Protein AF-A0A0H2SDP7-F1 (afdb_monomer)

Structure (mmCIF, N/CA/C/O backbone):
data_AF-A0A0H2SDP7-F1
#
_entry.id   AF-A0A0H2SDP7-F1
#
loop_
_atom_site.group_PDB
_atom_site.id
_atom_site.type_symbol
_atom_site.label_atom_id
_atom_site.label_alt_id
_atom_site.label_comp_id
_atom_site.label_asym_id
_atom_site.label_entity_id
_atom_site.label_seq_id
_atom_site.pdbx_PDB_ins_code
_atom_site.Cartn_x
_atom_site.Cartn_y
_atom_site.Cartn_z
_atom_site.occupancy
_atom_site.B_iso_or_equiv
_atom_site.auth_seq_id
_atom_site.auth_comp_id
_atom_site.auth_asym_id
_atom_site.auth_atom_id
_atom_site.pdbx_PDB_model_num
ATOM 1 N N . MET A 1 1 ? 6.231 -22.752 -23.449 1.00 52.59 1 MET A N 1
ATOM 2 C CA . MET A 1 1 ? 6.988 -21.833 -22.574 1.00 52.59 1 MET A CA 1
ATOM 3 C C . MET A 1 1 ? 6.747 -22.222 -21.124 1.00 52.59 1 MET A C 1
ATOM 5 O O . MET A 1 1 ? 5.592 -22.255 -20.687 1.00 52.59 1 MET A O 1
ATOM 9 N N . ASP A 1 2 ? 7.823 -22.593 -20.436 1.00 64.25 2 ASP A N 1
ATOM 10 C CA . ASP A 1 2 ? 7.833 -23.299 -19.152 1.00 64.25 2 ASP A CA 1
ATOM 11 C C . ASP A 1 2 ? 7.200 -22.506 -18.003 1.00 64.25 2 ASP A C 1
ATOM 13 O O . ASP A 1 2 ? 7.047 -21.284 -18.054 1.00 64.25 2 ASP A O 1
ATOM 17 N N . THR A 1 3 ? 6.810 -23.208 -16.939 1.00 60.09 3 THR A N 1
ATOM 18 C CA . THR A 1 3 ? 6.334 -22.647 -15.658 1.00 60.09 3 THR A CA 1
ATOM 19 C C . THR A 1 3 ? 7.301 -21.597 -15.103 1.00 60.09 3 THR A C 1
ATOM 21 O O . THR A 1 3 ? 6.887 -20.628 -14.470 1.00 60.09 3 THR A O 1
ATOM 24 N N . LEU A 1 4 ? 8.586 -21.758 -15.423 1.00 57.56 4 LEU A N 1
ATOM 25 C CA . LEU A 1 4 ? 9.672 -20.858 -15.074 1.00 57.56 4 LEU A CA 1
ATOM 26 C C . LEU A 1 4 ? 9.508 -19.459 -15.702 1.00 57.56 4 LEU A C 1
ATOM 28 O O . LEU A 1 4 ? 9.639 -18.458 -15.005 1.00 57.56 4 LEU A O 1
ATOM 32 N N . SER A 1 5 ? 9.128 -19.364 -16.981 1.00 61.47 5 SER A N 1
ATOM 33 C CA . SER A 1 5 ? 8.907 -18.074 -17.657 1.00 61.47 5 SER A CA 1
ATOM 34 C C . SER A 1 5 ? 7.741 -17.291 -17.042 1.00 61.47 5 SER A C 1
ATOM 36 O O . SER A 1 5 ? 7.801 -16.070 -16.935 1.00 61.47 5 SER A O 1
ATOM 38 N N . SER A 1 6 ? 6.705 -17.994 -16.571 1.00 62.19 6 SER A N 1
ATOM 39 C CA . SER A 1 6 ? 5.575 -17.381 -15.856 1.00 62.19 6 SER A CA 1
ATOM 40 C C . SER A 1 6 ? 5.957 -16.850 -14.479 1.00 62.19 6 SER A C 1
ATOM 42 O O . SER A 1 6 ? 5.416 -15.835 -14.049 1.00 62.19 6 SER A O 1
ATOM 44 N N . LEU A 1 7 ? 6.895 -17.516 -13.800 1.00 64.56 7 LEU A N 1
ATOM 45 C CA . LEU A 1 7 ? 7.408 -17.065 -12.511 1.00 64.56 7 LEU A CA 1
ATOM 46 C C . LEU A 1 7 ? 8.153 -15.730 -12.655 1.00 64.56 7 LEU A C 1
ATOM 48 O O . LEU A 1 7 ? 7.940 -14.820 -11.860 1.00 64.56 7 LEU A O 1
ATOM 52 N N . PHE A 1 8 ? 8.965 -15.589 -13.706 1.00 66.81 8 PHE A N 1
ATOM 53 C CA . PHE A 1 8 ? 9.693 -14.350 -13.991 1.00 66.81 8 PHE A CA 1
ATOM 54 C C . PHE A 1 8 ? 8.790 -13.228 -14.527 1.00 66.81 8 PHE A C 1
ATOM 56 O O . PHE A 1 8 ? 8.982 -12.065 -14.174 1.00 66.81 8 PHE A O 1
ATOM 63 N N . GLY A 1 9 ? 7.761 -13.556 -15.317 1.00 68.56 9 GLY A N 1
ATOM 64 C CA . GLY A 1 9 ? 6.824 -12.569 -15.866 1.00 68.56 9 GLY A CA 1
ATOM 65 C C . GLY A 1 9 ? 6.005 -11.805 -14.817 1.00 68.56 9 GLY A C 1
ATOM 66 O O . GLY A 1 9 ? 5.627 -10.657 -15.053 1.00 68.56 9 GLY A O 1
ATOM 67 N N . LEU A 1 10 ? 5.770 -12.395 -13.638 1.00 69.44 10 LEU A N 1
ATOM 68 C CA . LEU A 1 10 ? 5.036 -11.756 -12.535 1.00 69.44 10 LEU A CA 1
ATOM 69 C C . LEU A 1 10 ? 5.716 -10.475 -12.037 1.00 69.44 10 LEU A C 1
ATOM 71 O O . LEU A 1 10 ? 5.029 -9.497 -11.741 1.00 69.44 10 LEU A O 1
ATOM 75 N N . SER A 1 11 ? 7.049 -10.449 -11.997 1.00 74.00 11 SER A N 1
ATOM 76 C CA . SER A 1 11 ? 7.820 -9.275 -11.565 1.00 74.00 11 SER A CA 1
ATOM 77 C C . SER A 1 11 ? 7.610 -8.073 -12.492 1.00 74.00 11 SER A C 1
ATOM 79 O O . SER A 1 11 ? 7.574 -6.929 -12.040 1.00 74.00 11 SER A O 1
ATOM 81 N N . TYR A 1 12 ? 7.403 -8.331 -13.786 1.00 81.00 12 TYR A N 1
ATOM 82 C CA . TYR A 1 12 ? 7.201 -7.300 -14.806 1.00 81.00 12 TYR A CA 1
ATOM 83 C C . TYR A 1 12 ? 5.738 -6.904 -14.991 1.00 81.00 12 TYR A C 1
ATOM 85 O O . TYR A 1 12 ? 5.458 -5.837 -15.540 1.00 81.00 12 TYR A O 1
ATOM 93 N N . PHE A 1 13 ? 4.801 -7.714 -14.494 1.00 80.69 13 PHE A N 1
ATOM 94 C CA . PHE A 1 13 ? 3.366 -7.503 -14.670 1.00 80.69 13 PHE A CA 1
ATOM 95 C C . PHE A 1 13 ? 2.919 -6.098 -14.252 1.00 80.69 13 PHE A C 1
ATOM 97 O O . PHE A 1 13 ? 2.208 -5.431 -14.998 1.00 80.69 13 PHE A O 1
ATOM 104 N N . THR A 1 14 ? 3.386 -5.606 -13.103 1.00 80.19 14 THR A N 1
ATOM 105 C CA . THR A 1 14 ? 3.030 -4.271 -12.593 1.00 80.19 14 THR A CA 1
ATOM 106 C C . THR A 1 14 ? 3.442 -3.150 -13.545 1.00 80.19 14 THR A C 1
ATOM 108 O O . THR A 1 14 ? 2.721 -2.166 -13.686 1.00 80.19 14 THR A O 1
ATOM 111 N N . ILE A 1 15 ? 4.593 -3.284 -14.211 1.00 85.88 15 ILE A N 1
ATOM 112 C CA . ILE A 1 15 ? 5.050 -2.297 -15.191 1.00 85.88 15 ILE A CA 1
ATOM 113 C C . ILE A 1 15 ? 4.266 -2.444 -16.492 1.00 85.88 15 ILE A C 1
ATOM 115 O O . ILE A 1 15 ? 3.802 -1.441 -17.033 1.00 85.88 15 ILE A O 1
ATOM 119 N N . LEU A 1 16 ? 4.116 -3.668 -16.997 1.00 83.38 16 LEU A N 1
ATOM 120 C CA . LEU A 1 16 ? 3.513 -3.935 -18.303 1.00 83.38 16 LEU A CA 1
ATOM 121 C C . LEU A 1 16 ? 2.002 -3.673 -18.330 1.00 83.38 16 LEU A C 1
ATOM 123 O O . LEU A 1 16 ? 1.499 -3.140 -19.312 1.00 83.38 16 LEU A O 1
ATOM 127 N N . ASN A 1 17 ? 1.294 -3.970 -17.239 1.00 78.88 17 ASN A N 1
ATOM 128 C CA . ASN A 1 17 ? -0.156 -3.798 -17.104 1.00 78.88 17 ASN A CA 1
ATOM 129 C C . ASN A 1 17 ? -0.539 -2.472 -16.416 1.00 78.88 17 ASN A C 1
ATOM 131 O O . ASN A 1 17 ? -1.618 -2.341 -15.835 1.00 78.88 17 ASN A O 1
ATOM 135 N N . ARG A 1 18 ? 0.364 -1.484 -16.409 1.00 82.06 18 ARG A N 1
ATOM 136 C CA . ARG A 1 18 ? 0.078 -0.171 -15.820 1.00 82.06 18 ARG A CA 1
ATOM 137 C C . ARG A 1 18 ? -0.846 0.636 -16.726 1.00 82.06 18 ARG A C 1
ATOM 139 O O . ARG A 1 18 ? -0.696 0.623 -17.944 1.00 82.06 18 ARG A O 1
ATOM 146 N N . ASN A 1 19 ? -1.708 1.450 -16.127 1.00 76.62 19 ASN A N 1
ATOM 147 C CA . ASN A 1 19 ? -2.508 2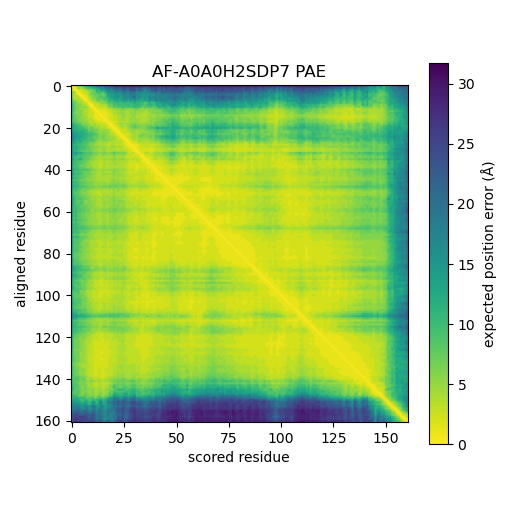.410 -16.881 1.00 76.62 19 ASN A CA 1
ATOM 148 C C . ASN A 1 19 ? -1.601 3.463 -17.543 1.00 76.62 19 ASN A C 1
ATOM 150 O O . ASN A 1 19 ? -0.971 4.282 -16.866 1.00 76.62 19 ASN A O 1
ATOM 154 N N . ILE A 1 20 ? -1.542 3.444 -18.874 1.00 78.50 20 ILE A N 1
ATOM 155 C CA . ILE A 1 20 ? -0.830 4.427 -19.695 1.00 78.50 20 ILE A CA 1
ATOM 156 C C . ILE A 1 20 ? -1.867 5.416 -20.239 1.00 78.50 20 ILE A C 1
ATOM 158 O O . ILE A 1 20 ? -2.907 5.001 -20.735 1.00 78.50 20 ILE A O 1
ATOM 162 N N . LYS A 1 21 ? -1.589 6.725 -20.141 1.00 79.25 21 LYS A N 1
ATOM 163 C CA . LYS A 1 21 ? -2.467 7.826 -20.605 1.00 79.25 21 LYS A CA 1
ATOM 164 C C . LYS A 1 21 ? -3.827 7.963 -19.891 1.00 79.25 21 LYS A C 1
ATOM 166 O O . LYS A 1 21 ? -4.675 8.701 -20.372 1.00 79.25 21 LYS A O 1
ATOM 171 N N . VAL A 1 22 ? -4.017 7.331 -18.735 1.00 80.44 22 VAL A N 1
ATOM 172 C CA . VAL A 1 22 ? -5.203 7.540 -17.881 1.00 80.44 22 VAL A CA 1
ATOM 173 C C . VAL A 1 22 ? -4.889 8.586 -16.819 1.00 80.44 22 VAL A C 1
ATOM 175 O O . VAL A 1 22 ? -3.779 8.598 -16.257 1.00 80.44 22 VAL A O 1
ATOM 178 N N . ASN A 1 23 ? -5.843 9.471 -16.527 1.00 75.38 23 ASN A N 1
ATOM 179 C CA . ASN A 1 23 ? -5.629 10.427 -15.458 1.00 75.38 23 ASN A CA 1
ATOM 180 C C . ASN A 1 23 ? -5.630 9.732 -14.088 1.00 75.38 23 ASN A C 1
ATOM 182 O O . ASN A 1 23 ? -6.371 8.783 -13.845 1.00 75.38 23 ASN A O 1
ATOM 186 N N . LEU A 1 24 ? -4.797 10.206 -13.157 1.00 70.00 24 LEU A N 1
ATOM 187 C CA . LEU A 1 24 ? -4.716 9.626 -11.815 1.00 70.00 24 LEU A CA 1
ATOM 188 C C . LEU A 1 24 ? -6.081 9.619 -11.120 1.00 70.00 24 LEU A C 1
ATOM 190 O O . LEU A 1 24 ? -6.432 8.600 -10.531 1.00 70.00 24 LEU A O 1
ATOM 194 N N . TYR A 1 25 ? -6.853 10.702 -11.258 1.00 71.31 25 TYR A N 1
ATOM 195 C CA . TYR A 1 25 ? -8.192 10.825 -10.676 1.00 71.31 25 TYR A CA 1
ATOM 196 C C . TYR A 1 25 ? -9.240 9.900 -11.313 1.00 71.31 25 TYR A C 1
ATOM 198 O O . TYR A 1 25 ? -10.263 9.639 -10.694 1.00 71.31 25 TYR A O 1
ATOM 206 N N . GLU A 1 26 ? -8.998 9.396 -12.527 1.00 78.56 26 GLU A N 1
ATOM 207 C CA . GLU A 1 26 ? -9.864 8.396 -13.176 1.00 78.56 26 GLU A CA 1
ATOM 208 C C . GLU A 1 26 ? -9.512 6.985 -12.701 1.00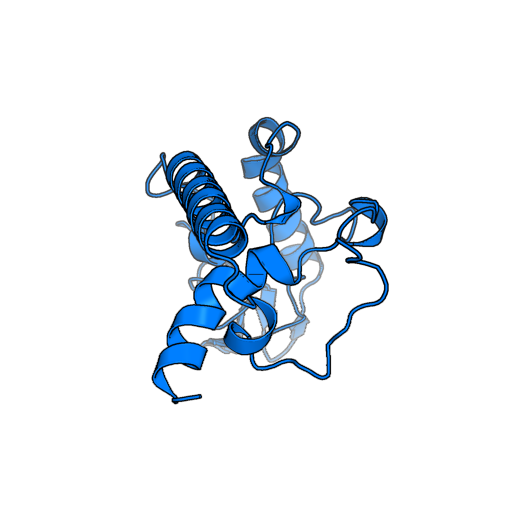 78.56 26 GLU A C 1
ATOM 210 O O . GLU A 1 26 ? -10.367 6.111 -12.627 1.00 78.56 26 GLU A O 1
ATOM 215 N N . SER A 1 27 ? -8.237 6.761 -12.372 1.00 77.81 27 SER A N 1
ATOM 216 C CA . SER A 1 27 ? -7.726 5.449 -11.969 1.00 77.81 27 SER A CA 1
ATOM 217 C C . SER A 1 27 ? -7.788 5.176 -10.465 1.00 77.81 27 SER A C 1
ATOM 219 O O . SER A 1 27 ? -7.658 4.023 -10.058 1.00 77.81 27 SER A O 1
ATOM 221 N N . LYS A 1 28 ? -7.920 6.217 -9.633 1.00 80.69 28 LYS A N 1
ATOM 222 C CA . LYS A 1 28 ? -7.876 6.111 -8.171 1.00 80.69 28 LYS A CA 1
ATOM 223 C C . LYS A 1 28 ? -8.913 7.017 -7.509 1.00 80.69 28 LYS A C 1
ATOM 225 O O . LYS A 1 28 ? -9.109 8.143 -7.966 1.00 80.69 28 LYS A O 1
ATOM 230 N N . PRO A 1 29 ? -9.517 6.578 -6.392 1.00 88.00 29 PRO A N 1
ATOM 231 C CA . PRO A 1 29 ? -10.399 7.430 -5.612 1.00 88.00 29 PRO A CA 1
ATOM 232 C C . PRO A 1 29 ? -9.632 8.636 -5.055 1.00 88.00 29 PRO A C 1
ATOM 234 O O . PRO A 1 29 ? -8.503 8.511 -4.575 1.00 88.00 29 PRO A O 1
ATOM 237 N N . SER A 1 30 ? -10.270 9.807 -5.066 1.00 88.00 30 SER A N 1
ATOM 238 C CA . SER A 1 30 ? -9.659 11.078 -4.644 1.00 88.00 30 SER A CA 1
ATOM 239 C C . SER A 1 30 ? -9.100 11.029 -3.216 1.00 88.00 30 SER A C 1
ATOM 241 O O . SER A 1 30 ? -8.050 11.607 -2.929 1.00 88.00 30 SER A O 1
ATOM 243 N N . PHE A 1 31 ? -9.750 10.272 -2.332 1.00 90.38 31 PHE A N 1
ATOM 244 C CA . PHE A 1 31 ? -9.344 10.092 -0.941 1.00 90.38 31 PHE A CA 1
ATOM 245 C C . PHE A 1 31 ? -8.209 9.068 -0.731 1.00 90.38 31 PHE A C 1
ATOM 247 O O . PHE A 1 31 ? -7.724 8.964 0.389 1.00 90.38 31 PHE A O 1
ATOM 254 N N . LEU A 1 32 ? -7.734 8.347 -1.758 1.00 90.00 32 LEU A N 1
ATOM 255 C CA . LEU A 1 32 ? -6.555 7.455 -1.707 1.00 90.00 32 LEU A CA 1
ATOM 256 C C . LEU A 1 32 ? -5.721 7.581 -2.995 1.00 90.00 32 LEU A C 1
ATOM 258 O O . LEU A 1 32 ? -5.494 6.629 -3.738 1.00 90.00 32 LEU A O 1
ATOM 262 N N . SER A 1 33 ? -5.243 8.795 -3.266 1.00 82.19 33 SER A N 1
ATOM 263 C CA . SER A 1 33 ? -4.641 9.136 -4.565 1.00 82.19 33 SER A CA 1
ATOM 264 C C . SER A 1 33 ? -3.191 8.656 -4.760 1.00 82.19 33 SER A C 1
ATOM 266 O O . SER A 1 33 ? -2.712 8.559 -5.891 1.00 82.19 33 SER A O 1
ATOM 268 N N . PHE A 1 34 ? -2.450 8.379 -3.683 1.00 84.62 34 PHE A N 1
ATOM 269 C CA . PHE A 1 34 ? -0.980 8.366 -3.740 1.00 84.62 34 PHE A CA 1
ATOM 270 C C . PHE A 1 34 ? -0.325 6.998 -3.932 1.00 84.62 34 PHE A C 1
ATOM 272 O O . PHE A 1 34 ? 0.749 6.918 -4.527 1.00 84.62 34 PHE A O 1
ATOM 279 N N . THR A 1 35 ? -0.938 5.923 -3.444 1.00 89.62 35 THR A N 1
ATOM 280 C CA . THR A 1 35 ? -0.307 4.594 -3.362 1.00 89.62 35 THR A CA 1
ATOM 281 C C . THR A 1 35 ? -1.217 3.508 -3.931 1.00 89.62 35 THR A C 1
ATOM 283 O O . THR A 1 35 ? -2.324 3.809 -4.377 1.00 89.62 35 THR A O 1
ATOM 286 N N . GLY A 1 36 ? -0.742 2.265 -4.012 1.00 84.31 36 GLY A N 1
ATOM 287 C CA . GLY A 1 36 ? -1.520 1.103 -4.457 1.00 84.31 36 GLY A CA 1
ATOM 288 C C . GLY A 1 36 ? -2.399 0.483 -3.366 1.00 84.31 36 GLY A C 1
ATOM 289 O O . GLY A 1 36 ? -2.716 -0.700 -3.447 1.00 84.31 36 GLY A O 1
ATOM 290 N N . THR A 1 37 ? -2.734 1.235 -2.314 1.00 91.50 37 THR A N 1
ATOM 291 C CA . THR A 1 37 ? -3.538 0.725 -1.200 1.00 91.50 37 THR A CA 1
ATOM 292 C C . THR A 1 37 ? -5.004 0.547 -1.605 1.00 91.50 37 THR A C 1
ATOM 294 O O . THR A 1 37 ? -5.544 1.360 -2.352 1.00 91.50 37 THR A O 1
ATOM 297 N N . CYS A 1 38 ? -5.650 -0.506 -1.103 1.00 90.75 38 CYS A N 1
ATOM 298 C CA . CYS A 1 38 ? -7.086 -0.736 -1.285 1.00 90.75 38 CYS A CA 1
ATOM 299 C C . CYS A 1 38 ? -7.927 0.252 -0.465 1.00 90.75 38 CYS A C 1
ATOM 301 O O . CYS A 1 38 ? -7.426 0.871 0.479 1.00 90.75 38 CYS A O 1
ATOM 303 N N . VAL A 1 39 ? -9.219 0.359 -0.779 1.00 93.56 39 VAL A N 1
ATOM 304 C CA . VAL A 1 39 ? -10.175 1.060 0.085 1.00 93.56 39 VAL A CA 1
ATOM 305 C C . VAL A 1 39 ? -10.448 0.170 1.308 1.00 93.56 39 VAL A C 1
ATOM 307 O O . VAL A 1 39 ? -10.808 -0.998 1.140 1.00 93.56 39 VAL A O 1
ATOM 310 N N . PRO A 1 40 ? -10.262 0.659 2.551 1.00 94.56 40 PRO A N 1
ATOM 311 C CA . PRO A 1 40 ? -10.622 -0.104 3.746 1.00 94.56 40 PRO A CA 1
ATOM 312 C C . PRO A 1 40 ? -12.073 -0.597 3.684 1.00 94.56 40 PRO A C 1
ATOM 314 O O . PRO A 1 40 ? -12.985 0.203 3.487 1.00 94.56 40 PRO A O 1
ATOM 317 N N . GLY A 1 41 ? -12.274 -1.907 3.846 1.00 92.62 41 GLY A N 1
ATOM 318 C CA . GLY A 1 41 ? -13.579 -2.561 3.712 1.00 92.62 41 GLY A CA 1
ATOM 319 C C . GLY A 1 41 ? -13.778 -3.344 2.407 1.00 92.62 41 GLY A C 1
ATOM 320 O O . GLY A 1 41 ? -14.650 -4.203 2.370 1.00 92.62 41 GLY A O 1
ATOM 321 N N . GLU A 1 42 ? -12.954 -3.139 1.366 1.00 92.75 42 GLU A N 1
ATOM 322 C CA . GLU A 1 42 ? -12.952 -4.017 0.172 1.00 92.75 42 GLU A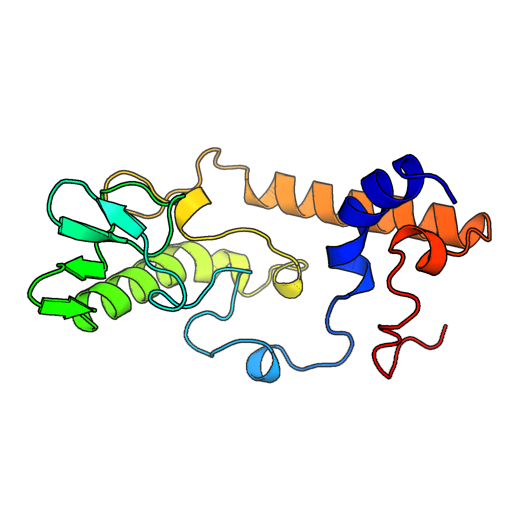 CA 1
ATOM 323 C C . GLU A 1 42 ? -12.479 -5.437 0.500 1.00 92.75 42 GLU A C 1
ATOM 325 O O . GLU A 1 42 ? -12.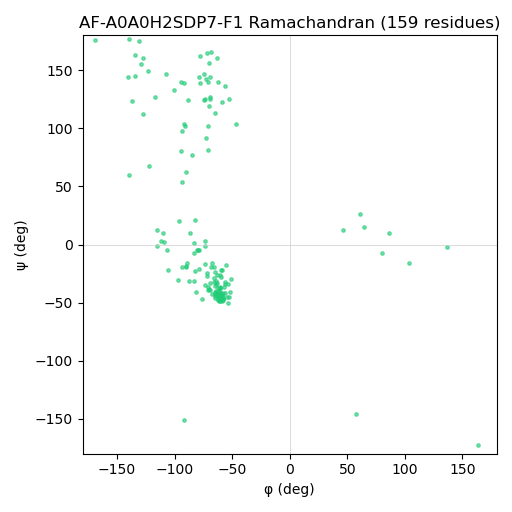907 -6.418 -0.106 1.00 92.75 42 GLU A O 1
ATOM 330 N N . LYS A 1 43 ? -11.573 -5.535 1.473 1.00 93.94 43 LYS A N 1
ATOM 331 C CA . LYS A 1 43 ? -11.176 -6.771 2.138 1.00 93.94 43 LYS A CA 1
ATOM 332 C C . LYS A 1 43 ? -11.407 -6.592 3.630 1.00 93.94 43 LYS A C 1
ATOM 334 O O . LYS A 1 43 ? -11.332 -5.476 4.148 1.00 93.94 43 LYS A O 1
ATOM 339 N N . ILE A 1 44 ? -11.709 -7.697 4.299 1.00 95.38 44 ILE A N 1
ATOM 340 C CA . ILE A 1 44 ? -11.963 -7.725 5.734 1.00 95.38 44 ILE A CA 1
ATOM 341 C C . ILE A 1 44 ? -11.253 -8.948 6.301 1.00 95.38 44 ILE A C 1
ATOM 343 O O . ILE A 1 44 ? -11.484 -10.070 5.853 1.00 95.38 44 ILE A O 1
ATOM 347 N N . ALA A 1 45 ? -10.381 -8.714 7.274 1.00 97.00 45 ALA A N 1
ATOM 348 C CA . ALA A 1 45 ? -9.869 -9.751 8.158 1.00 97.00 45 ALA A CA 1
ATOM 349 C C . ALA A 1 45 ? -10.487 -9.571 9.541 1.00 97.00 45 ALA A C 1
ATOM 351 O O . ALA A 1 45 ? -10.760 -8.445 9.951 1.00 97.00 45 ALA A O 1
ATOM 352 N N . ILE A 1 46 ? -10.713 -10.677 10.241 1.00 97.12 46 ILE A N 1
ATOM 353 C CA . ILE A 1 46 ? -11.368 -10.689 11.548 1.00 97.12 46 ILE A CA 1
ATOM 354 C C . ILE A 1 46 ? -10.364 -11.225 12.563 1.00 97.12 46 ILE A C 1
ATOM 356 O O . ILE A 1 46 ? -9.773 -12.285 12.344 1.00 97.12 46 ILE A O 1
ATOM 360 N N . SER A 1 47 ? -10.143 -10.488 13.647 1.00 96.12 47 SER A N 1
ATOM 361 C CA . SER A 1 47 ? -9.327 -10.952 14.767 1.00 96.12 47 SER A CA 1
ATOM 362 C C . SER A 1 47 ? -10.115 -11.942 15.648 1.00 96.12 47 SER A C 1
ATOM 364 O O . SER A 1 47 ? -11.347 -11.956 15.621 1.00 96.12 47 SER A O 1
ATOM 366 N N . PRO A 1 48 ? -9.448 -12.739 16.503 1.00 95.31 48 PRO A N 1
ATOM 367 C CA . PRO A 1 48 ? -10.142 -13.598 17.468 1.00 95.31 48 PRO A CA 1
ATOM 368 C C . PRO A 1 48 ? -11.035 -12.842 18.467 1.00 95.31 48 PRO A C 1
ATOM 370 O O . PRO A 1 48 ? -11.945 -13.442 19.030 1.00 95.31 48 PRO A O 1
ATOM 373 N N . SER A 1 49 ? -10.786 -11.545 18.690 1.00 95.75 49 SER A N 1
ATOM 374 C CA . SER A 1 49 ? -11.623 -10.675 19.529 1.00 95.75 49 SER A CA 1
ATOM 375 C C . SER A 1 49 ? -12.880 -10.167 18.819 1.00 95.75 49 SER A C 1
ATOM 377 O O . SER A 1 49 ? -13.697 -9.514 19.458 1.00 95.75 49 SER A O 1
ATOM 379 N N . GLY A 1 50 ? -13.051 -10.460 17.525 1.00 97.06 50 GLY A N 1
ATOM 380 C CA . GLY A 1 50 ? -14.171 -9.965 16.727 1.00 97.06 50 GLY A CA 1
ATOM 381 C C . GLY A 1 50 ? -13.935 -8.583 16.112 1.00 97.06 50 GLY A C 1
ATOM 382 O O . GLY A 1 50 ? -14.863 -8.007 15.547 1.00 97.06 50 GLY A O 1
ATOM 383 N N . ASP A 1 51 ? -12.713 -8.046 16.171 1.00 98.00 51 ASP A N 1
ATOM 384 C CA . ASP A 1 51 ? -12.372 -6.784 15.512 1.00 98.00 51 ASP A CA 1
ATOM 385 C C . ASP A 1 51 ? -12.156 -6.995 14.010 1.00 98.00 51 ASP A C 1
ATOM 387 O O . ASP A 1 51 ? -11.529 -7.962 13.569 1.00 98.00 51 ASP A O 1
ATOM 391 N N . LEU A 1 52 ? -12.664 -6.061 13.206 1.00 98.19 52 LEU A N 1
ATOM 392 C CA . LEU A 1 52 ? -12.482 -6.057 11.757 1.00 98.19 52 LEU A CA 1
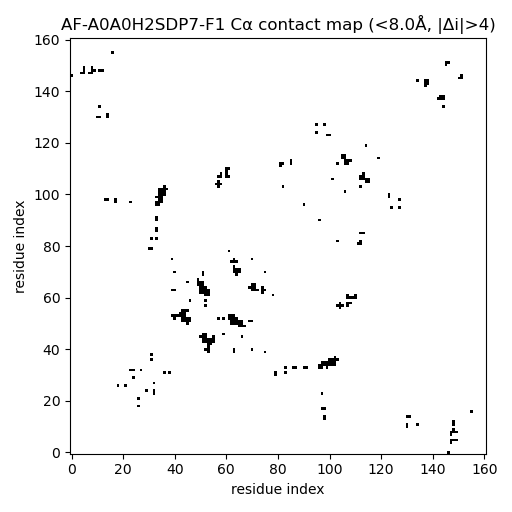ATOM 393 C C . LEU A 1 52 ? -11.249 -5.233 11.385 1.00 98.19 52 LEU A C 1
ATOM 395 O O . LEU A 1 52 ? -11.061 -4.128 11.888 1.00 98.19 52 LEU A O 1
ATOM 399 N N . HIS A 1 53 ? -10.460 -5.714 10.429 1.00 96.88 53 HIS A N 1
ATOM 400 C CA . HIS A 1 53 ? -9.258 -5.063 9.907 1.00 96.88 53 HIS A CA 1
ATOM 401 C C . HIS A 1 53 ? -9.282 -4.992 8.374 1.00 96.88 53 HIS A C 1
ATOM 403 O O . HIS A 1 53 ? -9.906 -5.823 7.717 1.00 96.88 53 HIS A O 1
ATOM 409 N N . CYS A 1 54 ? -8.563 -4.023 7.789 1.00 94.88 54 CYS A N 1
ATOM 410 C CA . CYS A 1 54 ? -8.533 -3.793 6.334 1.00 94.88 54 CYS A CA 1
ATOM 411 C C . CYS A 1 54 ? -8.104 -5.016 5.507 1.00 94.88 54 CYS A C 1
ATOM 413 O O . CYS A 1 54 ? -8.489 -5.140 4.349 1.00 94.88 54 CYS A O 1
ATOM 415 N N . CYS A 1 55 ? -7.232 -5.862 6.054 1.00 95.88 55 CYS A N 1
ATOM 416 C CA . CYS A 1 55 ? -6.805 -7.131 5.469 1.00 95.88 55 CYS A CA 1
ATOM 417 C C . CYS A 1 55 ? -6.021 -7.940 6.508 1.00 95.88 55 CYS A C 1
ATOM 419 O O . CYS A 1 55 ? -5.719 -7.450 7.591 1.00 95.88 55 CYS A O 1
ATOM 421 N N . GLU A 1 56 ? -5.629 -9.158 6.154 1.00 95.44 56 GLU A N 1
ATOM 422 C CA . GLU A 1 56 ? -4.861 -10.076 6.998 1.00 95.44 56 GLU A CA 1
ATOM 423 C C . GLU A 1 56 ? -3.427 -9.607 7.286 1.00 95.44 56 GLU A C 1
ATOM 425 O O . GLU A 1 56 ? -2.763 -10.135 8.172 1.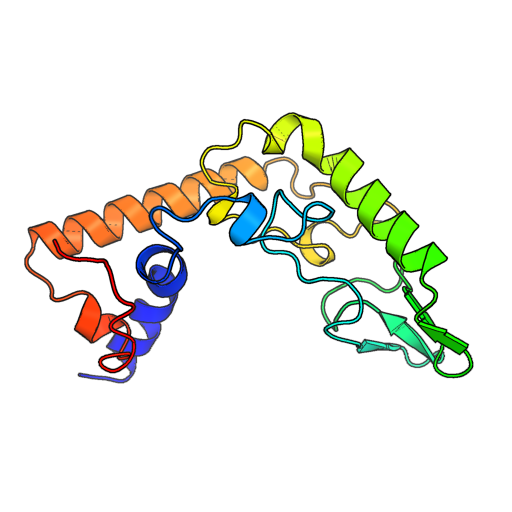00 95.44 56 GLU A O 1
ATOM 430 N N . LYS A 1 57 ? -2.928 -8.633 6.516 1.00 94.50 57 LYS A N 1
ATOM 431 C CA . LYS A 1 57 ? -1.538 -8.162 6.595 1.00 94.50 57 LYS A CA 1
ATOM 432 C C . LYS A 1 57 ? -1.351 -6.964 7.516 1.00 94.50 57 LYS A C 1
ATOM 434 O O . LYS A 1 57 ? -0.217 -6.661 7.871 1.00 94.50 57 LYS A O 1
ATOM 439 N N . ILE A 1 58 ? -2.419 -6.226 7.823 1.00 94.25 58 ILE A N 1
ATOM 440 C CA . ILE A 1 58 ? -2.319 -5.066 8.710 1.00 94.25 58 ILE A CA 1
ATOM 441 C C . ILE A 1 58 ? -2.262 -5.547 10.159 1.00 94.25 58 ILE A C 1
ATOM 443 O O . ILE A 1 58 ? -2.896 -6.536 10.516 1.00 94.25 58 ILE A O 1
ATOM 447 N N . ASN A 1 59 ? -1.495 -4.852 10.995 1.00 92.44 59 ASN A N 1
ATOM 448 C CA . ASN A 1 59 ? -1.453 -5.174 12.414 1.00 92.44 59 ASN A CA 1
ATOM 449 C C . ASN A 1 59 ? -2.794 -4.843 13.108 1.00 92.44 59 ASN A C 1
ATOM 451 O O . ASN A 1 59 ? -3.632 -4.102 12.583 1.00 92.44 59 ASN A O 1
ATOM 455 N N . TYR A 1 60 ? -2.973 -5.361 14.323 1.00 93.31 60 TYR A N 1
ATOM 456 C CA . TYR A 1 60 ? -4.228 -5.228 15.067 1.00 93.31 60 TYR A CA 1
ATOM 457 C C . TYR A 1 60 ? -4.490 -3.827 15.652 1.00 93.31 60 TYR A C 1
ATOM 459 O O . TYR A 1 60 ? -5.559 -3.589 16.204 1.00 93.31 60 TYR A O 1
ATOM 467 N N . ASN A 1 61 ? -3.578 -2.862 15.481 1.00 94.38 61 ASN A N 1
ATOM 468 C CA . ASN A 1 61 ? -3.737 -1.500 16.008 1.00 94.38 61 ASN A CA 1
ATOM 469 C C . ASN A 1 61 ? -4.665 -0.618 15.154 1.00 94.38 61 ASN A C 1
ATOM 471 O O . ASN A 1 61 ? -4.949 0.521 15.524 1.00 94.38 61 ASN A O 1
ATOM 475 N N . PHE A 1 62 ? -5.135 -1.123 14.009 1.00 95.38 62 PHE A N 1
ATOM 476 C CA . PHE A 1 62 ? -5.996 -0.392 13.074 1.00 95.38 62 PHE A CA 1
ATOM 477 C C . PHE A 1 62 ? -7.323 -1.130 12.830 1.00 95.38 62 PHE A C 1
ATOM 479 O O . PHE A 1 62 ? -7.552 -1.633 11.724 1.00 95.38 62 PHE A O 1
ATOM 486 N N . PRO A 1 63 ? -8.204 -1.240 13.840 1.00 96.31 63 PRO A N 1
ATOM 487 C CA . PRO A 1 63 ? -9.534 -1.793 13.638 1.00 96.31 63 PRO A CA 1
ATOM 488 C C . PRO A 1 63 ? -10.411 -0.821 12.835 1.00 96.31 63 PRO A C 1
ATOM 490 O O . PRO A 1 63 ? -10.403 0.392 13.059 1.00 96.31 63 PRO A O 1
ATOM 493 N N . ILE A 1 64 ? -11.206 -1.367 11.920 1.00 97.44 64 ILE A N 1
ATOM 494 C CA . ILE A 1 64 ? -12.174 -0.646 11.080 1.00 97.44 64 ILE A CA 1
ATOM 495 C C . ILE A 1 64 ? -13.626 -0.933 11.466 1.00 97.44 64 ILE A C 1
ATOM 497 O O . ILE A 1 64 ? -14.533 -0.443 10.804 1.00 97.44 64 ILE A O 1
ATOM 501 N N . GLY A 1 65 ? -13.861 -1.730 12.507 1.00 97.69 65 GLY A N 1
ATOM 502 C CA . GLY A 1 65 ? -15.195 -2.177 12.897 1.00 97.69 65 GLY A CA 1
ATOM 503 C C . GLY A 1 65 ? -15.153 -3.372 13.843 1.00 97.69 65 GLY A C 1
ATOM 504 O O . GLY A 1 65 ? -14.067 -3.765 14.269 1.00 97.69 65 GLY A O 1
ATOM 505 N N . THR A 1 66 ? -16.315 -3.952 14.136 1.00 98.19 66 THR A N 1
ATOM 506 C CA . THR A 1 66 ? -16.451 -5.211 14.897 1.00 98.19 66 THR A CA 1
ATOM 507 C C . THR A 1 66 ? -17.455 -6.142 14.219 1.00 98.19 66 THR A C 1
ATOM 509 O O . THR A 1 66 ? -18.235 -5.699 13.381 1.00 98.19 66 THR A O 1
ATOM 512 N N . VAL A 1 67 ? -17.473 -7.432 14.551 1.00 97.88 67 VAL A N 1
ATOM 513 C CA . VAL A 1 67 ? -18.450 -8.380 13.983 1.00 97.88 67 VAL A CA 1
ATOM 514 C C . VAL A 1 67 ? -19.898 -8.070 14.384 1.00 97.88 67 VAL A C 1
ATOM 516 O O . VAL A 1 67 ? -20.817 -8.423 13.651 1.00 97.88 67 VAL A O 1
ATOM 519 N N . GLU A 1 68 ? -20.113 -7.372 15.501 1.00 97.69 68 GLU A N 1
ATOM 520 C CA . GLU A 1 68 ? -21.438 -6.985 16.002 1.00 97.69 68 GLU A CA 1
ATOM 521 C C . GLU A 1 68 ? -21.985 -5.736 15.308 1.00 97.69 68 GLU A C 1
ATOM 523 O O . GLU A 1 68 ? -23.175 -5.657 15.015 1.00 97.69 68 GLU A O 1
ATOM 528 N N . THR A 1 69 ? -21.123 -4.742 15.069 1.00 97.00 69 THR A N 1
ATOM 529 C CA . THR A 1 69 ? -21.519 -3.428 14.521 1.00 97.00 69 THR A CA 1
ATOM 530 C C . THR A 1 69 ? -21.121 -3.229 13.061 1.00 97.00 69 THR A C 1
ATOM 532 O O . THR A 1 69 ? -21.506 -2.244 12.434 1.00 97.00 69 THR A O 1
ATOM 535 N N . TRP A 1 70 ? -20.391 -4.194 12.504 1.00 96.31 70 TRP A N 1
ATOM 536 C CA . TRP A 1 70 ? -19.770 -4.149 11.191 1.00 96.31 70 TRP A CA 1
ATOM 537 C C . TRP A 1 70 ? -18.807 -2.963 11.031 1.00 96.31 70 TRP A C 1
ATOM 539 O O . TRP A 1 70 ? -18.075 -2.616 11.959 1.00 96.31 70 TRP A O 1
ATOM 549 N N . LEU A 1 71 ? -18.726 -2.395 9.827 1.00 97.44 71 LEU A N 1
ATOM 550 C CA . LEU A 1 71 ? -17.794 -1.325 9.483 1.00 97.44 71 LEU A CA 1
ATOM 551 C C . LEU A 1 71 ? -18.146 -0.007 10.187 1.00 97.44 71 LEU A C 1
ATOM 553 O O . LEU A 1 71 ? -19.227 0.551 10.013 1.00 97.44 71 LEU A O 1
ATOM 557 N N . ASP A 1 72 ? -17.168 0.548 10.897 1.00 97.88 72 ASP A N 1
ATOM 558 C CA . ASP A 1 72 ? -17.212 1.887 11.471 1.00 97.88 72 ASP A CA 1
ATOM 559 C C . ASP A 1 72 ? -16.573 2.878 10.487 1.00 97.88 72 ASP A C 1
ATOM 561 O O . ASP A 1 72 ? -15.350 3.057 10.421 1.00 97.88 72 ASP A O 1
ATOM 565 N N . TYR A 1 73 ? -17.421 3.555 9.711 1.00 96.56 73 TYR A N 1
ATOM 566 C CA . TYR A 1 73 ? -16.984 4.537 8.717 1.00 96.56 73 TYR A CA 1
ATOM 567 C C . TYR A 1 73 ? -16.192 5.702 9.321 1.00 96.56 73 TYR A C 1
ATOM 569 O O . TYR A 1 73 ? -15.310 6.246 8.654 1.00 96.56 73 TYR A O 1
ATOM 577 N N . SER A 1 74 ? -16.437 6.056 10.587 1.00 97.12 74 SER A N 1
ATOM 578 C CA . SER A 1 74 ? -15.678 7.113 11.263 1.00 97.12 74 SER A CA 1
ATOM 579 C C . SER A 1 74 ? -14.248 6.660 11.559 1.00 97.12 74 SER A C 1
ATOM 581 O O . SER A 1 74 ? -13.305 7.442 11.405 1.00 97.12 74 SER A O 1
ATOM 583 N N . LYS A 1 75 ? -14.049 5.395 11.955 1.00 96.00 75 LYS A N 1
ATOM 584 C CA . LYS A 1 75 ? -12.704 4.804 12.093 1.00 96.00 75 LYS A CA 1
ATOM 585 C C . LYS A 1 75 ? -11.997 4.711 10.745 1.00 96.00 75 LYS A C 1
ATOM 587 O O . LYS A 1 75 ? -10.836 5.109 10.646 1.00 96.00 75 LYS A O 1
ATOM 592 N N . ILE A 1 76 ? -12.698 4.262 9.704 1.00 96.69 76 ILE A N 1
ATOM 593 C CA . ILE A 1 76 ? -12.150 4.170 8.343 1.00 96.69 76 ILE A CA 1
ATOM 594 C C . ILE A 1 76 ? -11.682 5.542 7.848 1.00 96.69 76 ILE A C 1
ATOM 596 O O . ILE A 1 76 ? -10.544 5.682 7.395 1.00 96.69 76 ILE A O 1
ATOM 600 N N . GLU A 1 77 ? -12.515 6.574 7.983 1.00 96.38 77 GLU A N 1
ATOM 601 C CA . GLU A 1 77 ? -12.164 7.931 7.568 1.00 96.38 77 GLU A CA 1
ATOM 602 C C . GLU A 1 77 ? -10.926 8.445 8.320 1.00 96.38 77 GLU A C 1
ATOM 604 O O . GLU A 1 77 ? -10.015 9.012 7.710 1.00 96.38 77 GLU A O 1
ATOM 609 N N . LYS A 1 78 ? -10.846 8.204 9.637 1.00 95.69 78 LYS A N 1
ATOM 610 C CA . LYS A 1 78 ? -9.672 8.560 10.449 1.00 95.69 78 LYS A CA 1
ATOM 611 C C . LYS A 1 78 ? -8.406 7.865 9.950 1.00 95.69 78 LYS A C 1
ATOM 613 O O . LYS A 1 78 ? -7.380 8.528 9.806 1.00 95.69 78 LYS A O 1
ATOM 618 N N . ILE A 1 79 ? -8.474 6.569 9.648 1.00 95.50 79 ILE A N 1
ATOM 619 C CA . ILE A 1 79 ? -7.344 5.794 9.117 1.00 95.50 79 ILE A CA 1
ATOM 620 C C . ILE A 1 79 ? -6.872 6.370 7.779 1.00 95.50 79 ILE A C 1
ATOM 622 O O . ILE A 1 79 ? -5.682 6.638 7.608 1.00 95.50 79 ILE A O 1
ATOM 626 N N . ILE A 1 80 ? -7.800 6.635 6.857 1.00 95.81 80 ILE A N 1
ATOM 627 C CA . ILE A 1 80 ? -7.492 7.220 5.545 1.00 95.81 80 ILE A CA 1
ATOM 628 C C . ILE A 1 80 ? -6.842 8.601 5.707 1.00 95.81 80 ILE A C 1
ATOM 630 O O . ILE A 1 80 ? -5.826 8.889 5.071 1.00 95.81 80 ILE A O 1
ATOM 634 N N . LYS A 1 81 ? -7.382 9.455 6.587 1.00 94.94 81 LYS A N 1
ATOM 635 C CA . LYS A 1 81 ? -6.820 10.785 6.865 1.00 94.94 81 LYS A CA 1
ATOM 636 C C . LYS A 1 81 ? -5.403 10.696 7.427 1.00 94.94 81 LYS A C 1
ATOM 638 O O . LYS A 1 81 ? -4.523 11.363 6.884 1.00 94.94 81 LYS A O 1
ATOM 643 N N . LYS A 1 82 ? -5.165 9.857 8.441 1.00 94.31 82 LYS A N 1
ATOM 644 C CA . LYS A 1 82 ? -3.827 9.647 9.024 1.00 94.31 82 LYS A CA 1
ATOM 645 C C . LYS A 1 82 ? -2.825 9.165 7.974 1.00 94.31 82 LYS A C 1
ATOM 647 O O . LYS A 1 82 ? -1.734 9.717 7.849 1.00 94.31 82 LYS A O 1
ATOM 652 N N . TYR A 1 83 ? -3.218 8.181 7.167 1.00 95.25 83 TYR A N 1
ATOM 653 C CA . TYR A 1 83 ? -2.378 7.637 6.101 1.00 95.25 83 TYR A CA 1
ATOM 654 C C . TYR A 1 83 ? -2.007 8.699 5.062 1.00 95.25 83 TYR A C 1
ATOM 656 O O . TYR A 1 83 ? -0.834 8.890 4.738 1.00 95.25 83 TYR A O 1
ATOM 664 N N . ASN A 1 84 ? -2.997 9.454 4.580 1.00 93.50 84 ASN A N 1
ATOM 665 C CA . ASN A 1 84 ? -2.764 10.526 3.620 1.00 93.50 84 ASN A CA 1
ATOM 666 C C . ASN A 1 84 ? -1.895 11.637 4.203 1.00 93.50 84 ASN A C 1
ATOM 668 O O . ASN A 1 84 ? -0.993 12.110 3.519 1.00 93.50 84 ASN A O 1
ATOM 672 N N . GLN A 1 85 ? -2.129 12.047 5.451 1.00 93.50 85 GLN A N 1
ATOM 673 C CA . GLN A 1 85 ? -1.307 13.054 6.126 1.00 93.50 85 GLN A CA 1
ATOM 674 C C . GLN A 1 85 ? 0.158 12.626 6.191 1.00 93.50 85 GLN A C 1
ATOM 676 O O . GLN A 1 85 ? 1.035 13.436 5.894 1.00 93.50 85 GLN A O 1
ATOM 681 N N . LYS A 1 86 ? 0.423 11.347 6.485 1.00 93.38 86 LYS A N 1
ATOM 682 C CA . LYS A 1 86 ? 1.785 10.810 6.534 1.00 93.38 86 LYS A CA 1
ATOM 683 C C . LYS A 1 86 ? 2.502 10.846 5.181 1.00 93.38 86 LYS A C 1
ATOM 685 O O . LYS A 1 86 ? 3.723 10.967 5.143 1.00 93.38 86 LYS A O 1
ATOM 690 N N . LEU A 1 87 ? 1.766 10.715 4.079 1.00 92.25 87 LEU A N 1
ATOM 691 C CA . LEU A 1 87 ? 2.342 10.514 2.746 1.00 92.25 87 LEU A CA 1
ATOM 692 C C . LEU A 1 87 ? 2.281 11.733 1.823 1.00 92.25 87 LEU A C 1
ATOM 694 O O . LEU A 1 87 ? 3.056 11.800 0.867 1.00 92.25 87 LEU A O 1
ATOM 698 N N . LYS A 1 88 ? 1.373 12.679 2.080 1.00 90.38 88 LYS A N 1
ATOM 699 C CA . LYS A 1 88 ? 1.009 13.758 1.151 1.00 90.38 88 LYS A CA 1
ATOM 700 C C . LYS A 1 88 ? 2.213 14.557 0.653 1.00 90.38 88 LYS A C 1
ATOM 702 O O . LYS A 1 88 ? 2.345 14.732 -0.553 1.00 90.38 88 LYS A O 1
ATOM 707 N N . SER A 1 89 ? 3.082 15.027 1.547 1.00 89.88 89 SER A N 1
ATOM 708 C CA . SER A 1 89 ? 4.209 15.904 1.190 1.00 89.88 89 SER A CA 1
ATOM 709 C C . SER A 1 89 ? 5.157 15.267 0.172 1.00 89.88 89 SER A C 1
ATOM 711 O O . SER A 1 89 ? 5.542 15.914 -0.796 1.00 89.88 89 SER A O 1
ATOM 713 N N . GLU A 1 90 ? 5.491 13.991 0.356 1.00 91.06 90 GLU A N 1
ATOM 714 C CA . GLU A 1 90 ? 6.448 13.279 -0.496 1.00 91.06 90 GLU A CA 1
ATOM 715 C C . GLU A 1 90 ? 5.797 12.648 -1.732 1.00 91.06 90 GLU A C 1
ATOM 717 O O . GLU A 1 90 ? 6.434 12.515 -2.776 1.00 91.06 90 GLU A O 1
ATOM 722 N N . CYS A 1 91 ? 4.531 12.233 -1.637 1.00 91.94 91 CYS A N 1
ATOM 723 C CA . CYS A 1 91 ? 3.870 11.523 -2.731 1.00 91.94 91 CYS A CA 1
ATOM 724 C C . CYS A 1 91 ? 3.307 12.447 -3.813 1.00 91.94 91 CYS A C 1
ATOM 726 O O . CYS A 1 91 ? 3.156 11.996 -4.948 1.00 91.94 91 CYS A O 1
ATOM 728 N N . LEU A 1 92 ? 3.030 13.718 -3.494 1.00 89.12 92 LEU A N 1
ATOM 729 C CA . LEU A 1 92 ? 2.513 14.703 -4.454 1.00 89.12 92 LEU A CA 1
ATOM 730 C C . LEU A 1 92 ? 3.422 14.876 -5.679 1.00 89.12 92 LEU A C 1
ATOM 732 O O . LEU A 1 92 ? 2.924 15.040 -6.789 1.00 89.12 92 LEU A O 1
ATOM 736 N N . THR A 1 93 ? 4.740 14.806 -5.490 1.00 90.44 93 THR A N 1
ATOM 737 C CA . THR A 1 93 ? 5.747 14.971 -6.553 1.00 90.44 93 THR A CA 1
ATOM 738 C C . THR A 1 93 ? 6.478 13.667 -6.886 1.00 90.44 93 THR A C 1
ATOM 740 O O . THR A 1 93 ? 7.466 13.667 -7.620 1.00 90.44 93 THR A O 1
ATOM 743 N N . CYS A 1 94 ? 6.009 12.529 -6.366 1.00 91.94 94 CYS A N 1
ATOM 744 C CA . CYS A 1 94 ? 6.686 11.249 -6.538 1.00 91.94 94 CYS A CA 1
ATOM 745 C C . CYS A 1 94 ? 6.501 10.691 -7.957 1.00 91.94 94 CYS A C 1
ATOM 747 O O . CYS A 1 94 ? 5.379 10.436 -8.406 1.00 91.94 94 CYS A O 1
ATOM 749 N N . SER A 1 95 ? 7.620 10.406 -8.629 1.00 91.06 95 SER A N 1
ATOM 750 C CA . SER A 1 95 ? 7.665 9.895 -10.006 1.00 91.06 95 SER A CA 1
ATOM 751 C C . SER A 1 95 ? 7.077 8.492 -10.181 1.00 91.06 95 SER A C 1
ATOM 753 O O . SER A 1 95 ? 6.712 8.113 -11.292 1.00 91.06 95 SER A O 1
ATOM 755 N N . VAL A 1 96 ? 6.947 7.723 -9.096 1.00 91.38 96 VAL A N 1
ATOM 756 C CA . VAL A 1 96 ? 6.484 6.326 -9.128 1.00 91.38 96 VAL A CA 1
ATOM 757 C C . VAL A 1 96 ? 5.148 6.101 -8.415 1.00 91.38 96 VAL A C 1
ATOM 759 O O . VAL A 1 96 ? 4.760 4.961 -8.193 1.00 91.38 96 VAL A O 1
ATOM 762 N N . SER A 1 97 ? 4.405 7.158 -8.072 1.00 88.69 97 SER A N 1
ATOM 763 C CA . SER A 1 97 ? 3.120 7.077 -7.341 1.00 88.69 97 SER A CA 1
ATOM 764 C C . SER A 1 97 ? 2.080 6.139 -7.984 1.00 88.69 9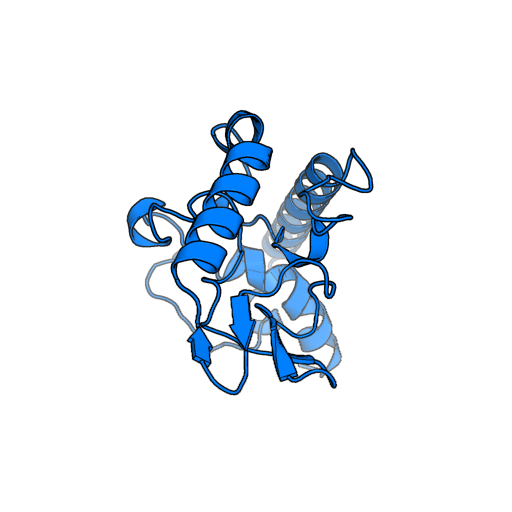7 SER A C 1
ATOM 766 O O . SER A 1 97 ? 1.339 5.436 -7.293 1.00 88.69 97 SER A O 1
ATOM 768 N N . ARG A 1 98 ? 2.062 6.051 -9.321 1.00 84.44 98 ARG A N 1
ATOM 769 C CA . ARG A 1 98 ? 1.205 5.120 -10.084 1.00 84.44 98 ARG A CA 1
ATOM 770 C C . ARG A 1 98 ? 1.541 3.646 -9.864 1.00 84.44 98 ARG A C 1
ATOM 772 O O . ARG A 1 98 ? 0.661 2.806 -9.981 1.00 84.44 98 ARG A O 1
ATOM 779 N N . LEU A 1 99 ? 2.800 3.354 -9.563 1.00 89.44 99 LEU A N 1
ATOM 780 C CA . LEU A 1 99 ? 3.358 2.006 -9.448 1.00 89.44 99 LEU A CA 1
ATOM 781 C C . LEU A 1 99 ? 3.741 1.667 -8.001 1.00 89.44 99 LEU A C 1
ATOM 783 O O . LEU A 1 99 ? 4.310 0.613 -7.742 1.00 89.44 99 LEU A O 1
ATOM 787 N N . CYS A 1 100 ? 3.472 2.576 -7.062 1.00 91.56 100 CYS A N 1
ATOM 788 C CA . CYS A 1 100 ? 3.914 2.458 -5.684 1.00 91.56 100 CYS A CA 1
ATOM 789 C C . CYS A 1 100 ? 3.146 1.333 -4.966 1.00 91.56 100 CYS A C 1
ATOM 791 O O . CYS A 1 100 ? 1.928 1.453 -4.809 1.00 91.56 100 CYS A O 1
ATOM 793 N N . PRO A 1 101 ? 3.831 0.285 -4.471 1.00 91.38 101 PRO A N 1
ATOM 794 C CA . PRO A 1 101 ? 3.191 -0.833 -3.785 1.00 91.38 101 PRO A CA 1
ATOM 795 C C . PRO A 1 101 ? 2.922 -0.559 -2.297 1.00 91.38 101 PRO A C 1
ATOM 797 O O . PRO A 1 101 ? 2.430 -1.447 -1.605 1.00 91.38 101 PRO A O 1
ATOM 800 N N . LEU A 1 102 ? 3.260 0.633 -1.777 1.00 93.81 102 LEU A N 1
ATOM 801 C CA . LEU A 1 102 ? 2.979 0.974 -0.379 1.00 93.81 102 LEU A CA 1
ATOM 802 C C . LEU A 1 102 ? 1.486 0.826 -0.084 1.00 93.81 102 LEU A C 1
ATOM 804 O O . LEU A 1 102 ? 0.633 1.281 -0.842 1.00 93.81 102 LEU A O 1
ATOM 808 N N . CYS A 1 103 ? 1.183 0.236 1.062 1.00 94.06 103 CYS A N 1
ATOM 809 C CA . CYS A 1 103 ? -0.173 0.065 1.560 1.00 94.06 103 CYS A CA 1
ATOM 810 C C . CYS A 1 103 ? -0.203 0.312 3.068 1.00 94.06 103 CYS A C 1
ATOM 812 O O . CYS A 1 103 ? 0.842 0.556 3.676 1.00 94.06 103 CYS A O 1
ATOM 814 N N . PHE A 1 104 ? -1.389 0.250 3.675 1.00 95.31 104 PHE A N 1
ATOM 815 C CA . PHE A 1 104 ? -1.529 0.403 5.124 1.00 95.31 104 PHE A CA 1
ATOM 816 C C . PHE A 1 104 ? -0.644 -0.577 5.903 1.00 95.31 104 PHE A C 1
ATOM 818 O O . PHE A 1 104 ? 0.049 -0.151 6.814 1.00 95.31 104 PHE A O 1
ATOM 825 N N . ALA A 1 105 ? -0.608 -1.855 5.508 1.00 94.19 105 ALA A N 1
ATOM 826 C CA . ALA A 1 105 ? 0.147 -2.894 6.213 1.00 94.19 105 ALA A CA 1
ATOM 827 C C . ALA A 1 105 ? 1.656 -2.614 6.281 1.00 94.19 105 ALA A C 1
ATOM 829 O O . ALA A 1 105 ? 2.273 -2.860 7.308 1.00 94.19 105 ALA A O 1
ATOM 830 N N . LEU A 1 106 ? 2.239 -2.052 5.216 1.00 94.12 106 LEU A N 1
ATOM 831 C CA . LEU A 1 106 ? 3.670 -1.729 5.166 1.00 94.12 106 LEU A CA 1
ATOM 832 C C . LEU A 1 106 ? 4.055 -0.514 6.014 1.00 94.12 106 LEU A C 1
ATOM 834 O O . LEU A 1 106 ? 5.237 -0.304 6.252 1.00 94.12 106 LEU A O 1
ATOM 838 N N . LEU A 1 107 ? 3.082 0.307 6.411 1.00 94.75 107 LEU A N 1
ATOM 839 C CA . LEU A 1 107 ? 3.318 1.501 7.220 1.00 94.75 107 LEU A CA 1
ATOM 840 C C . LEU A 1 107 ? 2.668 1.409 8.602 1.00 94.75 107 LEU A C 1
ATOM 842 O O . LEU A 1 107 ? 2.743 2.365 9.364 1.00 94.75 107 LEU A O 1
ATOM 846 N N . ALA A 1 108 ? 1.967 0.319 8.910 1.00 94.50 108 ALA A N 1
ATOM 847 C CA . ALA A 1 108 ? 1.210 0.180 10.142 1.00 94.50 108 ALA A CA 1
ATOM 848 C C . ALA A 1 108 ? 2.177 0.039 11.324 1.00 94.50 108 ALA A C 1
ATOM 850 O O . ALA A 1 108 ? 2.728 -1.034 11.563 1.00 94.50 108 ALA A O 1
ATOM 851 N N . GLY A 1 109 ? 2.367 1.132 12.062 1.00 92.00 109 GLY A N 1
ATOM 852 C CA . GLY A 1 109 ? 3.125 1.170 13.305 1.00 92.00 109 GLY A CA 1
ATOM 853 C C . GLY A 1 109 ? 2.229 0.940 14.521 1.00 92.00 109 GLY A C 1
ATOM 854 O O . GLY A 1 109 ? 1.188 0.272 14.458 1.00 92.00 109 GLY A O 1
ATOM 855 N N . ASN A 1 110 ? 2.624 1.516 15.654 1.00 91.19 110 ASN A N 1
ATOM 856 C CA . ASN A 1 110 ? 1.864 1.426 16.896 1.00 91.19 110 ASN A CA 1
ATOM 857 C C . ASN A 1 110 ? 0.773 2.510 16.965 1.00 91.19 110 ASN A C 1
ATOM 859 O O . ASN A 1 110 ? 0.944 3.542 17.607 1.00 91.19 110 ASN A O 1
ATOM 863 N N . GLY A 1 111 ? -0.333 2.304 16.243 1.00 87.00 111 GLY A N 1
ATOM 864 C CA . GLY A 1 111 ? -1.472 3.238 16.189 1.00 87.00 111 GLY A CA 1
ATOM 865 C C . GLY A 1 111 ? -1.287 4.444 15.254 1.00 87.00 111 GLY A C 1
ATOM 866 O O . GLY A 1 111 ? -2.245 5.181 14.991 1.00 87.00 111 GLY A O 1
ATOM 867 N N . GLU A 1 112 ? -0.084 4.608 14.701 1.00 92.75 112 GLU A N 1
ATOM 868 C CA . GLU A 1 112 ? 0.268 5.609 13.695 1.00 92.75 112 GLU A CA 1
ATOM 869 C C . GLU A 1 112 ? 0.942 4.981 12.473 1.00 92.75 112 GLU A C 1
ATOM 871 O O . GLU A 1 112 ? 1.443 3.855 12.518 1.00 92.75 112 GLU A O 1
ATOM 876 N N . PHE A 1 113 ? 0.934 5.719 11.360 1.00 94.69 113 PHE A N 1
ATOM 877 C CA . PHE A 1 113 ? 1.629 5.300 10.147 1.00 94.69 113 PHE A CA 1
ATOM 878 C C . PHE A 1 113 ? 3.079 5.778 10.142 1.00 94.69 113 PHE A C 1
ATOM 880 O O . PHE A 1 113 ? 3.371 6.977 10.218 1.00 94.69 113 PHE A O 1
ATOM 887 N N . GLU A 1 114 ? 4.000 4.838 9.980 1.00 93.75 114 GLU A N 1
ATOM 888 C CA . GLU A 1 114 ? 5.436 5.063 10.067 1.00 93.75 114 GLU A CA 1
ATOM 889 C C . GLU A 1 114 ? 6.159 4.374 8.915 1.00 93.75 114 GLU A C 1
ATOM 891 O O . GLU A 1 114 ? 5.744 3.332 8.421 1.00 93.75 114 GLU A O 1
ATOM 896 N N . LYS A 1 115 ? 7.231 5.007 8.435 1.00 92.56 115 LYS A N 1
ATOM 897 C CA . LYS A 1 115 ? 8.096 4.413 7.418 1.00 92.56 115 LYS A CA 1
ATOM 898 C C . LYS A 1 115 ? 9.185 3.657 8.149 1.00 92.56 115 LYS A C 1
ATOM 900 O O . LYS A 1 115 ? 10.127 4.285 8.627 1.00 92.56 115 LYS A O 1
ATOM 905 N N . ASP A 1 116 ? 9.037 2.345 8.214 1.00 89.56 116 ASP A N 1
ATOM 906 C CA . ASP A 1 116 ? 10.056 1.458 8.750 1.00 89.56 116 ASP A CA 1
ATOM 907 C C . ASP A 1 116 ? 10.362 0.347 7.728 1.00 89.56 116 ASP A C 1
ATOM 909 O O . ASP A 1 116 ? 9.480 -0.452 7.407 1.00 89.56 116 ASP A O 1
ATOM 913 N N . PRO A 1 117 ? 11.564 0.326 7.126 1.00 92.00 117 PRO A N 1
ATOM 914 C CA . PRO A 1 117 ? 12.655 1.282 7.320 1.00 92.00 117 PRO A CA 1
ATOM 915 C C . PRO A 1 117 ? 12.342 2.664 6.719 1.00 92.00 117 PRO A C 1
ATOM 917 O O . PRO A 1 117 ? 11.574 2.802 5.763 1.00 92.00 117 PRO A O 1
ATOM 920 N N . SER A 1 118 ? 12.993 3.713 7.230 1.00 92.31 118 SER A N 1
ATOM 921 C CA . SER A 1 118 ? 12.759 5.102 6.790 1.00 92.31 118 SER A CA 1
ATOM 922 C C . SER A 1 118 ? 13.049 5.334 5.300 1.00 92.31 118 SER A C 1
ATOM 924 O O . SER A 1 118 ? 12.429 6.188 4.664 1.00 92.31 118 SER A O 1
ATOM 926 N N . ASN A 1 119 ? 13.938 4.530 4.711 1.00 94.81 119 ASN A N 1
ATOM 927 C CA . ASN A 1 119 ? 14.317 4.581 3.299 1.00 94.81 119 ASN A CA 1
ATOM 928 C C . ASN A 1 119 ? 13.409 3.755 2.364 1.00 94.81 119 ASN A C 1
ATOM 930 O O . ASN A 1 119 ? 13.735 3.604 1.183 1.00 94.81 119 ASN A O 1
ATOM 934 N N . ILE A 1 120 ? 12.270 3.238 2.842 1.00 94.94 120 ILE A N 1
ATOM 935 C CA . ILE A 1 120 ? 11.354 2.394 2.054 1.00 94.94 120 ILE A CA 1
ATOM 936 C C . ILE A 1 120 ? 10.960 3.023 0.708 1.00 94.94 120 ILE A C 1
ATOM 938 O O . ILE A 1 120 ? 10.951 2.341 -0.317 1.00 94.94 120 ILE A O 1
ATOM 942 N N . CYS A 1 121 ? 10.706 4.334 0.672 1.00 95.00 121 CYS A N 1
ATOM 943 C CA . CYS A 1 121 ? 10.347 5.038 -0.560 1.00 95.00 121 CYS A CA 1
ATOM 944 C C . CYS A 1 121 ? 11.480 5.019 -1.596 1.00 95.00 121 CYS A C 1
ATOM 946 O O . CYS A 1 121 ? 11.218 4.819 -2.781 1.00 95.00 121 CYS A O 1
ATOM 948 N N . GLU A 1 122 ? 12.731 5.186 -1.166 1.00 96.31 122 GLU A N 1
ATOM 949 C CA . GLU A 1 122 ? 13.890 5.149 -2.063 1.00 96.31 122 GLU A CA 1
ATOM 950 C C . GLU A 1 122 ? 14.150 3.739 -2.587 1.00 96.31 122 GLU A C 1
ATOM 952 O O . GLU A 1 122 ? 14.439 3.558 -3.770 1.00 96.31 122 GLU A O 1
ATOM 957 N N . ASN A 1 123 ? 13.961 2.722 -1.746 1.00 96.00 123 ASN A N 1
ATOM 958 C CA . ASN A 1 123 ? 14.074 1.328 -2.168 1.00 96.00 123 ASN A CA 1
ATOM 959 C C . ASN A 1 123 ? 13.015 0.972 -3.217 1.00 96.00 123 ASN A C 1
ATOM 961 O O . ASN A 1 123 ? 13.334 0.346 -4.226 1.00 96.00 123 ASN A O 1
ATOM 965 N N . ILE A 1 124 ? 11.778 1.442 -3.035 1.00 94.94 124 ILE A N 1
ATOM 966 C CA . ILE A 1 124 ? 10.703 1.269 -4.017 1.00 94.94 124 ILE A CA 1
ATOM 967 C C . ILE A 1 124 ? 11.048 1.959 -5.338 1.00 94.94 124 ILE A C 1
ATOM 969 O O . ILE A 1 124 ? 10.935 1.338 -6.394 1.00 94.94 124 ILE A O 1
ATOM 973 N N . LYS A 1 125 ? 11.499 3.221 -5.303 1.00 95.94 125 LYS A N 1
ATOM 974 C CA . LYS A 1 125 ? 11.908 3.956 -6.513 1.00 95.94 125 LYS A CA 1
ATOM 975 C C . LYS A 1 125 ? 13.019 3.219 -7.264 1.00 95.94 125 LYS A C 1
ATOM 977 O O . LYS A 1 125 ? 12.919 3.052 -8.477 1.00 95.94 125 LYS A O 1
ATOM 982 N N . LYS A 1 126 ? 14.041 2.736 -6.547 1.00 96.50 126 LYS A N 1
ATOM 983 C CA . LYS A 1 126 ? 15.141 1.944 -7.120 1.00 96.50 126 LYS A CA 1
ATOM 984 C C . LYS A 1 126 ? 14.647 0.636 -7.736 1.00 96.50 126 LYS A C 1
ATOM 986 O O . LYS A 1 126 ? 15.032 0.326 -8.857 1.00 96.50 126 LYS A O 1
ATOM 991 N N . GLY A 1 127 ? 13.771 -0.095 -7.045 1.00 94.06 127 GLY A N 1
ATOM 992 C CA . GLY A 1 127 ? 13.187 -1.338 -7.554 1.00 94.06 127 GLY A CA 1
ATOM 993 C C . GLY A 1 127 ? 12.385 -1.120 -8.836 1.00 94.06 127 GLY A C 1
ATOM 994 O O . GLY A 1 127 ? 12.591 -1.820 -9.821 1.00 94.06 127 GLY A O 1
ATOM 995 N N . ILE A 1 128 ? 11.537 -0.089 -8.865 1.00 93.12 128 ILE A N 1
ATOM 996 C CA . ILE A 1 128 ? 10.752 0.265 -10.055 1.00 93.12 128 ILE A CA 1
ATOM 997 C C . ILE A 1 128 ? 11.665 0.666 -11.216 1.00 93.12 128 ILE A C 1
ATOM 999 O O . ILE A 1 128 ? 11.447 0.209 -12.335 1.00 93.12 128 ILE A O 1
ATOM 1003 N N . LYS A 1 129 ? 12.705 1.472 -10.961 1.00 94.69 129 LYS A N 1
ATOM 1004 C CA . LYS A 1 129 ? 13.699 1.831 -11.982 1.00 94.69 129 LYS A CA 1
ATOM 1005 C C . LYS A 1 129 ? 14.370 0.586 -12.568 1.00 94.69 129 LYS A C 1
ATOM 1007 O O . LYS A 1 129 ? 14.424 0.453 -13.784 1.00 94.69 129 LYS A O 1
ATOM 1012 N N . LYS A 1 130 ? 14.807 -0.336 -11.710 1.00 94.00 130 LYS A N 1
ATOM 1013 C CA . LYS A 1 130 ? 15.425 -1.599 -12.123 1.00 94.00 130 LYS A CA 1
ATOM 1014 C C . LYS A 1 130 ? 14.481 -2.439 -12.989 1.00 94.00 130 LYS A C 1
ATOM 1016 O O . LYS A 1 130 ? 14.906 -2.939 -14.021 1.00 94.00 130 LYS A O 1
ATOM 1021 N N . TYR A 1 131 ? 13.195 -2.532 -12.640 1.00 90.44 131 TYR A N 1
ATOM 1022 C CA . TYR A 1 131 ? 12.223 -3.232 -13.487 1.00 90.44 131 TYR A CA 1
ATOM 1023 C C . TYR A 1 131 ? 12.057 -2.585 -14.866 1.00 90.44 131 TYR A C 1
ATOM 1025 O O . TYR A 1 131 ? 11.909 -3.300 -15.852 1.00 90.44 131 TYR A O 1
ATOM 1033 N N . PHE A 1 132 ? 12.093 -1.252 -14.957 1.00 91.31 132 PHE A N 1
ATOM 1034 C CA . PHE A 1 132 ? 12.094 -0.572 -16.255 1.00 91.31 132 PHE A CA 1
ATOM 1035 C C . PHE A 1 132 ? 13.356 -0.878 -17.067 1.00 91.31 132 PHE A C 1
ATOM 1037 O O . PHE A 1 132 ? 13.230 -1.184 -18.248 1.00 91.31 132 PHE A O 1
ATOM 1044 N N . GLU A 1 133 ? 14.536 -0.817 -16.445 1.00 93.31 133 GLU A N 1
ATOM 1045 C CA . GLU A 1 133 ? 15.817 -1.145 -17.091 1.00 93.31 133 GLU A CA 1
ATOM 1046 C C . GLU A 1 133 ? 15.809 -2.585 -17.633 1.00 93.31 133 GLU A C 1
ATOM 1048 O O . GLU A 1 133 ? 16.113 -2.808 -18.800 1.00 93.31 133 GLU A O 1
ATOM 1053 N N . GLU A 1 134 ? 15.374 -3.556 -16.826 1.00 90.31 134 GLU A N 1
ATOM 1054 C CA . GLU A 1 134 ? 15.291 -4.964 -17.233 1.00 90.31 134 GLU A CA 1
ATOM 1055 C C . GLU A 1 134 ? 14.314 -5.191 -18.393 1.00 90.31 134 GLU A C 1
ATOM 1057 O O . GLU A 1 134 ? 14.663 -5.852 -19.368 1.00 90.31 134 GLU A O 1
ATOM 1062 N N . ILE A 1 135 ? 13.104 -4.623 -18.323 1.00 88.25 135 ILE A N 1
ATOM 1063 C CA . ILE A 1 135 ? 12.115 -4.748 -19.406 1.00 88.25 135 ILE A CA 1
ATOM 1064 C C . ILE A 1 135 ? 12.653 -4.143 -20.701 1.00 88.25 135 ILE A C 1
ATOM 1066 O O . ILE A 1 135 ? 12.430 -4.702 -21.773 1.00 88.25 135 ILE A O 1
ATOM 1070 N N . TRP A 1 136 ? 13.340 -3.005 -20.614 1.00 90.62 136 TRP A N 1
ATOM 1071 C CA . TRP A 1 136 ? 13.872 -2.339 -21.795 1.00 90.62 136 TRP A CA 1
ATOM 1072 C C . TRP A 1 136 ? 14.990 -3.151 -22.451 1.00 90.62 136 TRP A C 1
ATOM 1074 O O . TRP A 1 136 ? 14.951 -3.350 -23.661 1.00 90.62 136 TRP A O 1
ATOM 1084 N N . ASN A 1 137 ? 15.898 -3.724 -21.658 1.00 91.38 137 ASN A N 1
ATOM 1085 C CA . ASN A 1 137 ? 16.931 -4.629 -22.167 1.00 91.38 137 ASN A CA 1
ATOM 1086 C C . ASN A 1 137 ? 16.316 -5.841 -22.887 1.00 91.38 137 ASN A C 1
ATOM 1088 O O . ASN A 1 137 ? 16.728 -6.181 -23.992 1.00 91.38 137 ASN A O 1
ATOM 1092 N N . LEU A 1 138 ? 15.273 -6.452 -22.309 1.00 87.19 138 LEU A N 1
ATOM 1093 C CA . LEU A 1 138 ? 14.559 -7.566 -22.947 1.00 87.19 138 LEU A CA 1
ATOM 1094 C C . LEU A 1 138 ? 13.937 -7.157 -24.292 1.00 87.19 138 LEU A C 1
ATOM 1096 O O . LEU A 1 138 ? 13.987 -7.917 -25.259 1.00 87.19 138 LEU A O 1
ATOM 1100 N N . LEU A 1 139 ? 13.361 -5.955 -24.373 1.00 85.75 139 LEU A N 1
ATOM 1101 C CA . LEU A 1 139 ? 12.815 -5.421 -25.622 1.00 85.75 139 LEU A CA 1
ATOM 1102 C C . LEU A 1 139 ? 13.907 -5.183 -26.676 1.00 85.75 139 LEU A C 1
ATOM 1104 O O . LEU A 1 139 ? 13.700 -5.509 -27.846 1.00 85.75 139 LEU A O 1
ATOM 1108 N N . GLU A 1 140 ? 15.067 -4.657 -26.278 1.00 91.88 140 GLU A N 1
ATOM 1109 C CA . GLU A 1 140 ? 16.222 -4.446 -27.164 1.00 91.88 140 GLU A CA 1
ATOM 1110 C C . GLU A 1 140 ? 16.796 -5.771 -27.693 1.00 91.88 140 GLU A C 1
ATOM 1112 O O . GLU A 1 140 ? 17.137 -5.875 -28.873 1.00 91.88 140 GLU A O 1
ATOM 1117 N N . GLU A 1 141 ? 16.787 -6.820 -26.869 1.00 91.62 141 GLU A N 1
ATOM 1118 C CA . G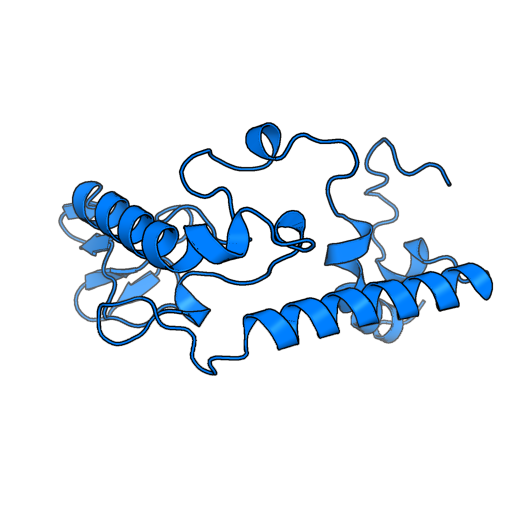LU A 1 141 ? 17.130 -8.198 -27.250 1.00 91.62 141 GLU A CA 1
ATOM 1119 C C . GLU A 1 141 ? 16.044 -8.890 -28.099 1.00 91.62 141 GLU A C 1
ATOM 1121 O O . GLU A 1 141 ? 16.182 -10.057 -28.471 1.00 91.62 141 GLU A O 1
ATOM 1126 N N . ARG A 1 142 ? 14.967 -8.173 -28.453 1.00 87.50 142 ARG A N 1
ATOM 1127 C CA . ARG A 1 142 ? 13.806 -8.668 -29.215 1.00 87.50 142 ARG A CA 1
ATOM 1128 C C . ARG A 1 142 ? 13.056 -9.809 -28.526 1.00 87.50 142 ARG A C 1
ATOM 1130 O O . ARG A 1 142 ? 12.382 -10.600 -29.191 1.00 87.50 142 ARG A O 1
ATOM 1137 N N . VAL A 1 143 ? 13.122 -9.884 -27.198 1.00 84.06 143 VAL A N 1
ATOM 1138 C CA . VAL A 1 143 ? 12.287 -10.800 -26.422 1.00 84.06 143 VAL A CA 1
ATOM 1139 C C . VAL A 1 143 ? 10.839 -10.327 -26.502 1.00 84.06 143 VAL A C 1
ATOM 1141 O O . VAL A 1 143 ? 10.511 -9.182 -26.184 1.00 84.06 143 VAL A O 1
ATOM 1144 N N . ASN A 1 144 ? 9.937 -11.226 -26.891 1.00 79.69 144 ASN A N 1
ATOM 1145 C CA . ASN A 1 144 ? 8.509 -10.953 -26.837 1.00 79.69 144 ASN A CA 1
ATOM 1146 C C . ASN A 1 144 ? 8.024 -10.981 -25.379 1.00 79.69 144 ASN A C 1
ATOM 1148 O O . ASN A 1 144 ? 7.639 -12.017 -24.837 1.00 79.69 144 ASN A O 1
ATOM 1152 N N . ILE A 1 145 ? 8.030 -9.815 -24.736 1.00 76.06 145 ILE A N 1
ATOM 1153 C CA . ILE A 1 145 ? 7.633 -9.638 -23.333 1.00 76.06 145 ILE A CA 1
ATOM 1154 C C . ILE A 1 145 ? 6.188 -10.078 -23.034 1.00 76.06 145 ILE A C 1
ATOM 1156 O O . ILE A 1 145 ? 5.872 -10.403 -21.888 1.00 76.06 145 ILE A O 1
ATOM 1160 N N . PHE A 1 146 ? 5.308 -10.143 -24.039 1.00 72.12 146 PHE A N 1
ATOM 1161 C CA . PHE A 1 146 ? 3.932 -10.617 -23.858 1.00 72.12 146 PHE A CA 1
ATOM 1162 C C . PHE A 1 146 ? 3.860 -12.129 -23.617 1.00 72.12 146 PHE A C 1
ATOM 1164 O O . PHE A 1 146 ? 2.934 -12.600 -22.952 1.00 72.12 146 PHE A O 1
ATOM 1171 N N . ASP A 1 147 ? 4.863 -12.881 -24.074 1.00 73.69 147 ASP A N 1
ATOM 1172 C CA . ASP A 1 147 ? 4.956 -14.317 -23.813 1.00 73.69 147 ASP A CA 1
ATOM 1173 C C . ASP A 1 147 ? 5.317 -14.596 -22.342 1.00 73.69 147 ASP A C 1
ATOM 1175 O O . ASP A 1 147 ? 4.900 -15.612 -21.777 1.00 73.69 147 ASP A O 1
ATOM 1179 N N . LEU A 1 148 ? 6.010 -13.657 -21.681 1.00 70.56 148 LEU A N 1
ATOM 1180 C CA . LEU A 1 148 ? 6.414 -13.773 -20.274 1.00 70.56 148 LEU A CA 1
ATOM 1181 C C . LEU A 1 148 ? 5.219 -13.692 -19.320 1.00 70.56 148 LEU A C 1
ATOM 1183 O O . LEU A 1 148 ? 5.146 -14.434 -18.342 1.00 70.56 148 LEU A O 1
ATOM 1187 N N . ILE A 1 149 ? 4.253 -12.821 -19.611 1.00 68.81 149 ILE A N 1
ATOM 1188 C CA . ILE A 1 149 ? 3.088 -12.621 -18.742 1.00 68.81 149 ILE A CA 1
ATOM 1189 C C . ILE A 1 149 ? 1.976 -13.656 -18.973 1.00 68.81 149 ILE A C 1
ATOM 1191 O O . ILE A 1 149 ? 1.018 -13.664 -18.209 1.00 68.81 149 ILE A O 1
ATOM 1195 N N . LYS A 1 150 ? 2.064 -14.526 -19.999 1.00 63.69 150 LYS A N 1
ATOM 1196 C CA . LYS A 1 150 ? 1.031 -15.515 -20.412 1.00 63.69 150 LYS A CA 1
ATOM 1197 C C . LYS A 1 150 ? -0.411 -14.983 -20.494 1.00 63.69 150 LYS A C 1
ATOM 1199 O O . LYS A 1 150 ? -1.354 -15.748 -20.683 1.00 63.69 150 LYS A O 1
ATOM 1204 N N . PHE A 1 151 ? -0.601 -13.671 -20.445 1.00 57.91 151 PHE A N 1
ATOM 1205 C CA . PHE A 1 151 ? -1.877 -13.005 -20.627 1.00 57.91 151 PHE A CA 1
ATOM 1206 C C . PHE A 1 151 ? -2.044 -12.606 -22.094 1.00 57.91 151 PHE A C 1
ATOM 1208 O O . PHE A 1 151 ? -2.358 -11.461 -22.404 1.00 57.91 151 PHE A O 1
ATOM 1215 N N . SER A 1 152 ? -1.901 -13.565 -23.016 1.00 48.25 152 SER A N 1
ATOM 1216 C CA . SER A 1 152 ? -2.161 -13.341 -24.449 1.00 48.25 152 SER A CA 1
ATOM 1217 C C . SER A 1 152 ? -3.575 -12.798 -24.723 1.00 48.25 152 SER A C 1
ATOM 1219 O O . SER A 1 152 ? -3.828 -12.221 -25.778 1.00 48.25 152 SER A O 1
ATOM 1221 N N . LYS A 1 153 ? -4.489 -12.942 -23.749 1.00 45.44 153 LYS A N 1
ATOM 1222 C CA . LYS A 1 153 ? -5.857 -12.406 -23.764 1.00 45.44 153 LYS A CA 1
ATOM 1223 C C . LYS A 1 153 ? -6.015 -10.997 -23.170 1.00 45.44 153 LYS A C 1
ATOM 1225 O O . LYS A 1 153 ? -6.989 -10.341 -23.517 1.00 45.44 153 LYS A O 1
ATOM 1230 N N . TYR A 1 154 ? -5.086 -10.493 -22.348 1.00 44.16 154 TYR A N 1
ATOM 1231 C CA . TYR A 1 154 ? -5.060 -9.074 -21.944 1.00 44.16 154 TYR A CA 1
ATOM 1232 C C . TYR A 1 154 ? -4.210 -8.276 -22.940 1.00 44.16 154 TYR A C 1
ATOM 1234 O O . TYR A 1 154 ? -3.216 -7.645 -22.593 1.00 44.16 154 TYR A O 1
ATOM 1242 N N . LYS A 1 155 ? -4.637 -8.243 -24.205 1.00 46.59 155 LYS A N 1
ATOM 1243 C CA . LYS A 1 155 ? -4.379 -7.055 -25.022 1.00 46.59 155 LYS A CA 1
ATOM 1244 C C . LYS A 1 155 ? -5.287 -5.958 -24.473 1.00 46.59 155 LYS A C 1
ATOM 1246 O O . LYS A 1 155 ? -6.382 -5.746 -24.985 1.00 46.59 155 LYS A O 1
ATOM 1251 N N . GLN A 1 156 ? -4.879 -5.303 -23.385 1.00 42.53 156 GLN A N 1
ATOM 1252 C CA . GLN A 1 156 ? -5.509 -4.039 -23.025 1.00 42.53 156 GLN A CA 1
ATOM 1253 C C . GLN A 1 156 ? -5.307 -3.083 -24.200 1.00 42.53 156 GLN A C 1
ATOM 1255 O O . GLN A 1 156 ? -4.186 -2.862 -24.663 1.00 42.53 156 GLN A O 1
ATOM 1260 N N . CYS A 1 157 ? -6.426 -2.583 -24.715 1.00 38.25 157 CYS A N 1
ATOM 1261 C CA . CYS A 1 157 ? -6.507 -1.602 -25.779 1.00 38.25 157 CYS A CA 1
ATOM 1262 C C . CYS A 1 157 ? -5.539 -0.439 -25.512 1.00 38.25 157 CYS A C 1
ATOM 1264 O O . CYS A 1 157 ? -5.837 0.421 -24.690 1.00 38.25 157 CYS A O 1
ATOM 1266 N N . GLY A 1 158 ? -4.400 -0.386 -26.210 1.00 37.97 158 GLY A N 1
ATOM 1267 C CA . GLY A 1 158 ? -3.642 0.863 -26.325 1.00 37.97 158 GLY A CA 1
ATOM 1268 C C . GLY A 1 158 ? -2.125 0.822 -26.177 1.00 37.97 158 GLY A 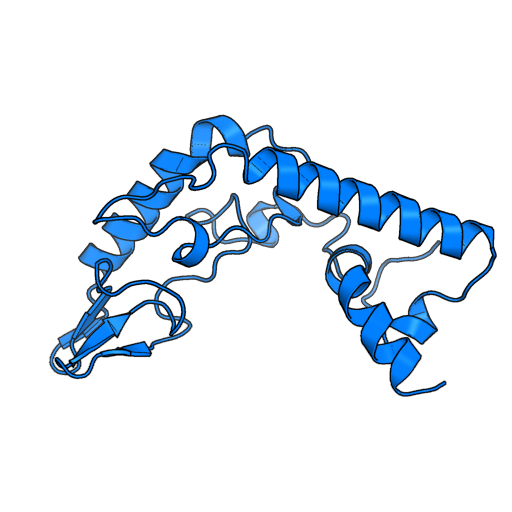C 1
ATOM 1269 O O . GLY A 1 158 ? -1.517 1.874 -26.365 1.00 37.97 158 GLY A O 1
ATOM 1270 N N . VAL A 1 159 ? -1.481 -0.318 -25.910 1.00 31.02 159 VAL A N 1
ATOM 1271 C CA . VAL A 1 159 ? -0.011 -0.398 -26.037 1.00 31.02 159 VAL A CA 1
ATOM 1272 C C . VAL A 1 159 ? 0.341 -0.932 -27.422 1.00 31.02 159 VAL A C 1
ATOM 1274 O O . VAL A 1 159 ? 0.578 -2.120 -27.609 1.00 31.02 159 VAL A O 1
ATOM 1277 N N . TYR A 1 160 ? 0.308 -0.029 -28.403 1.00 31.06 160 TYR A N 1
ATOM 1278 C CA . TYR A 1 160 ? 1.046 -0.185 -29.653 1.00 31.06 160 TYR A CA 1
ATOM 1279 C C . TYR A 1 160 ? 2.402 0.485 -29.462 1.00 31.06 160 TYR A C 1
ATOM 1281 O O . TYR A 1 160 ? 2.474 1.715 -29.472 1.00 31.06 160 TYR A O 1
ATOM 1289 N N . ILE A 1 161 ? 3.439 -0.321 -29.264 1.00 31.42 161 ILE A N 1
ATOM 1290 C CA . ILE A 1 161 ? 4.767 -0.069 -29.828 1.00 31.42 161 ILE A CA 1
ATOM 1291 C C . ILE A 1 161 ? 5.253 -1.413 -30.356 1.00 31.42 161 ILE A C 1
ATOM 1293 O O . ILE A 1 161 ? 5.164 -2.388 -29.576 1.00 31.42 161 ILE A O 1
#

Mean predicted aligned error: 6.97 Å

Secondary structure (DSSP, 8-state):
--HHHHHHHHHHHHHHTS-SS--HHHHS-GGG-SSSPPPTTSS-EE-TTSEEESSTTS-TT-EEEETTTEE-HHHHHHHHHHHHHHHHHHHTT-TTGGG----HHHHB-SSSB--SSTTHHHHHHHHHHHHHHHHHHHHHTT--HHHHT--TT---TT---

Solvent-accessible surface area (backbone atoms only — not comparable to full-atom values): 9692 Å² total; per-residue (Å²): 135,57,76,65,47,48,61,60,18,58,77,48,41,67,68,75,73,45,85,75,95,62,55,67,76,79,77,29,56,83,83,54,67,50,42,62,45,79,65,78,68,82,39,76,24,73,47,99,88,39,37,25,23,51,34,85,71,41,58,86,65,55,56,32,30,29,76,89,75,38,75,35,64,69,47,42,51,50,51,45,50,53,50,46,66,71,40,45,84,66,39,76,76,39,92,51,30,93,73,30,79,55,36,66,46,69,22,54,46,93,71,46,70,42,65,70,59,78,60,50,67,59,53,49,50,52,52,54,51,49,53,52,53,53,53,48,52,39,49,75,72,66,48,66,65,63,69,28,57,70,46,80,81,68,71,66,92,78,82,84,128

Foldseek 3Di:
DDPVLQVVLVLLCLVVVFDDPDDLVRVDPPLQRFAPADQQPVEWDADPVQFTGSYPLADPLQGQGGNVGPGDVVSSSVLSVQVCVVCVVPRVPDPCRSSHHDYNSCQHDNNHGHHVVPCVSVVRVVSVVVSVVVVVVCVVVVNPSCVSNVPPVPPPPDPDD

Sequence (161 aa):
MDTLSSLFGLSYFTILNRNIKVNLYESKPSFLSFTGTCVPGEKIAISPSGDLHCCEKINYNFPIGTVETWLDYSKIEKIIKKYNQKLKSECLTCSVSRLCPLCFALLAGNGEFEKDPSNICENIKKGIKKYFEEIWNLLEERVNIFDLIKFSKYKQCGVYI

Radius of gyration: 18.45 Å; Cα contacts (8 Å, |Δi|>4): 173; chains: 1; bounding box: 39×39×49 Å

pLDDT: mean 85.16, std 15.4, range [31.02, 98.19]